Protein AF-A0A8C7X8W6-F1 (afdb_monomer)

Solvent-accessible surface area (backbone atoms only — not comparable to full-atom values): 9697 Å² total; per-residue (Å²): 135,86,81,80,79,80,74,71,78,76,73,66,90,76,74,80,84,61,81,68,71,99,69,91,68,54,72,70,56,40,32,49,49,23,49,73,78,53,80,52,43,54,76,70,91,50,73,68,50,48,51,50,50,53,66,43,39,65,91,88,67,85,82,84,59,54,82,84,86,86,76,58,62,43,97,88,68,50,73,46,87,80,82,55,71,44,89,89,58,71,74,45,73,93,74,58,36,81,33,81,46,77,46,98,85,73,38,33,41,58,34,54,73,85,62,88,73,89,85,85,88,86,87,83,94,88,88,89,89,84,84,84,94,78,89,85,135

Foldseek 3Di:
DDDDPPPPPPPVPPDDAAADDPDDDDQVVQQVVCVVPHPGFADQDDPVSVVNNCVNDDVPDDDDGDDDDDFDADPVGHTDPDFQADPVAPPCVPVAFDDWDADPVGGIHTDHPPDDDDDDDDDDDDDDDDDDDDDDD

Radius of gyration: 26.12 Å; Cα contacts (8 Å, |Δi|>4): 97; chains: 1; bounding box: 54×75×69 Å

Mean predicted aligned error: 16.07 Å

Structure (mmCIF, N/CA/C/O backbone):
data_AF-A0A8C7X8W6-F1
#
_entry.id   AF-A0A8C7X8W6-F1
#
loop_
_atom_site.group_PDB
_atom_site.id
_atom_site.type_symbol
_atom_site.label_atom_id
_atom_site.label_alt_id
_atom_site.label_comp_id
_atom_site.label_asym_id
_atom_site.label_entity_id
_atom_site.label_seq_id
_atom_site.pdbx_PDB_ins_code
_atom_site.Cartn_x
_atom_site.Cartn_y
_atom_site.Cartn_z
_atom_site.occupancy
_atom_site.B_iso_or_equiv
_atom_site.auth_seq_id
_atom_site.auth_comp_id
_atom_site.auth_asym_id
_atom_site.auth_atom_id
_atom_site.pdbx_PDB_model_num
ATOM 1 N N . MET A 1 1 ? -30.507 48.774 9.768 1.00 51.22 1 MET A N 1
ATOM 2 C CA . MET A 1 1 ? -29.923 47.820 8.801 1.00 51.22 1 MET A CA 1
ATOM 3 C C . MET A 1 1 ? -29.669 46.514 9.535 1.00 51.22 1 MET A C 1
ATOM 5 O O . MET A 1 1 ? -28.721 46.434 10.303 1.00 51.22 1 MET A O 1
ATOM 9 N N . LEU A 1 2 ? -30.587 45.553 9.396 1.00 39.19 2 LEU A N 1
ATOM 10 C CA . LEU A 1 2 ? -30.434 44.196 9.924 1.00 39.19 2 LEU A CA 1
ATOM 11 C C . LEU A 1 2 ? -29.328 43.483 9.132 1.00 39.19 2 LEU A C 1
ATOM 13 O O . LEU A 1 2 ? -29.472 43.317 7.923 1.00 39.19 2 LEU A O 1
ATOM 17 N N . TYR A 1 3 ? -28.267 43.032 9.799 1.00 50.34 3 TYR A N 1
ATOM 18 C CA . TYR A 1 3 ? -27.374 42.015 9.246 1.00 50.34 3 TYR A CA 1
ATOM 19 C C . TYR A 1 3 ? -27.933 40.645 9.635 1.00 50.34 3 TYR A C 1
ATOM 21 O O . TYR A 1 3 ? -27.788 40.198 10.771 1.00 50.34 3 TYR A O 1
ATOM 29 N N . LEU A 1 4 ? -28.631 40.002 8.700 1.00 49.78 4 LEU A N 1
ATOM 30 C CA . LEU A 1 4 ? -29.004 38.596 8.812 1.00 49.78 4 LEU A CA 1
ATOM 31 C C . LEU A 1 4 ? -27.726 37.768 8.640 1.00 49.78 4 LEU A C 1
ATOM 33 O O . LEU A 1 4 ? -27.215 37.628 7.530 1.00 49.78 4 LEU A O 1
ATOM 37 N N . LEU A 1 5 ? -27.192 37.247 9.745 1.00 53.69 5 LEU A N 1
ATOM 38 C CA . LEU A 1 5 ? -26.167 36.211 9.708 1.00 53.69 5 LEU A CA 1
ATOM 39 C C . LEU A 1 5 ? -26.821 34.954 9.132 1.00 53.69 5 LEU A C 1
ATOM 41 O O . LEU A 1 5 ? 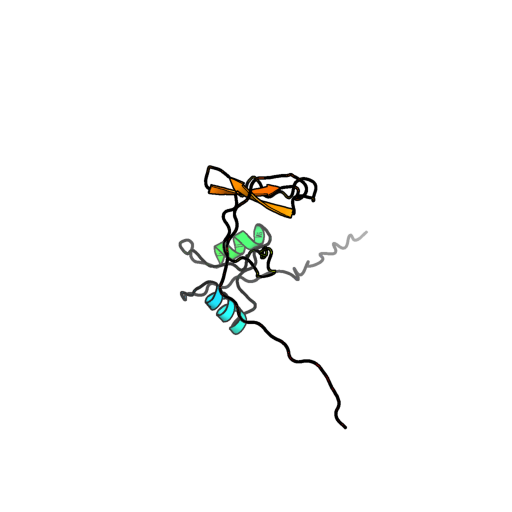-27.525 34.229 9.835 1.00 53.69 5 LEU A O 1
ATOM 45 N N . LEU A 1 6 ? -26.617 34.716 7.837 1.00 52.69 6 LEU A N 1
ATOM 46 C CA . LEU A 1 6 ? -26.863 33.416 7.230 1.00 52.69 6 LEU A CA 1
ATOM 47 C C . LEU A 1 6 ? -25.853 32.442 7.845 1.00 52.69 6 LEU A C 1
ATOM 49 O O . LEU A 1 6 ? -24.772 32.226 7.307 1.00 52.69 6 LEU A O 1
ATOM 53 N N . TYR A 1 7 ? -26.196 31.871 9.000 1.00 55.62 7 TYR A N 1
ATOM 54 C CA . TYR A 1 7 ? -25.628 30.599 9.414 1.00 55.62 7 TYR A CA 1
ATOM 55 C C . TYR A 1 7 ? -26.139 29.581 8.401 1.00 55.62 7 TYR A C 1
ATOM 57 O O . TYR A 1 7 ? -27.214 29.002 8.556 1.00 55.62 7 TYR A O 1
ATOM 65 N N . SER A 1 8 ? -25.385 29.379 7.322 1.00 53.50 8 SER A N 1
ATOM 66 C CA . SER A 1 8 ? -25.427 28.088 6.666 1.00 53.50 8 SER A CA 1
ATOM 67 C C . SER A 1 8 ? -25.041 27.087 7.749 1.00 53.50 8 SER A C 1
ATOM 69 O O . SER A 1 8 ? -23.892 27.017 8.184 1.00 53.50 8 SER A O 1
ATOM 71 N N . ALA A 1 9 ? -26.022 26.334 8.244 1.00 60.28 9 ALA A N 1
ATOM 72 C CA . ALA A 1 9 ? -25.721 25.043 8.820 1.00 60.28 9 ALA A CA 1
ATOM 73 C C . ALA A 1 9 ? -25.056 24.271 7.680 1.00 60.28 9 ALA A C 1
ATOM 75 O O . ALA A 1 9 ? -25.736 23.761 6.787 1.00 60.28 9 ALA A O 1
ATOM 76 N N . VAL A 1 10 ? -23.722 24.298 7.645 1.00 56.16 10 VAL A N 1
ATOM 77 C CA . VAL A 1 10 ? -22.933 23.407 6.808 1.00 56.16 10 VAL A CA 1
ATOM 78 C C . VAL A 1 10 ? -23.270 22.024 7.337 1.00 56.16 10 VAL A C 1
ATOM 80 O O . VAL A 1 10 ? -22.715 21.552 8.324 1.00 56.16 10 VAL A O 1
ATOM 83 N N . THR A 1 11 ? -24.298 21.423 6.751 1.00 56.62 11 THR A N 1
ATOM 84 C CA . THR A 1 11 ? -24.567 20.010 6.924 1.00 56.62 11 THR A CA 1
ATOM 85 C C . THR A 1 11 ? -23.428 19.335 6.187 1.00 56.62 11 THR A C 1
ATOM 87 O O . THR A 1 11 ? -23.350 19.385 4.963 1.00 56.62 11 THR A O 1
ATOM 90 N N . ASP A 1 12 ? -22.458 18.849 6.957 1.00 59.97 12 ASP A N 1
ATOM 91 C CA . ASP A 1 12 ? -21.257 18.204 6.446 1.00 59.97 12 ASP A CA 1
ATOM 92 C C . ASP A 1 12 ? -21.669 16.914 5.727 1.00 59.97 12 ASP A C 1
ATOM 94 O O . ASP A 1 12 ? -21.797 15.847 6.329 1.00 59.97 12 ASP A O 1
ATOM 98 N N . GLN A 1 13 ? -21.981 17.032 4.434 1.00 57.06 13 GLN A N 1
ATOM 99 C CA . GLN A 1 13 ? -22.524 15.939 3.627 1.00 57.06 13 GLN A CA 1
ATOM 100 C C . GLN A 1 13 ? -21.531 14.781 3.432 1.00 57.06 13 GLN A C 1
ATOM 102 O O . GLN A 1 13 ? -21.898 13.769 2.843 1.00 57.06 13 GLN A O 1
ATOM 107 N N . ASN A 1 14 ? -20.309 14.886 3.967 1.00 67.56 14 ASN A N 1
ATOM 108 C CA . ASN A 1 14 ? -19.271 13.862 3.882 1.00 67.56 14 ASN A CA 1
ATOM 109 C C . ASN A 1 14 ? -18.772 13.359 5.241 1.00 67.56 14 ASN A C 1
ATOM 111 O O . ASN A 1 14 ? -17.759 12.657 5.288 1.00 67.56 14 ASN A O 1
ATOM 11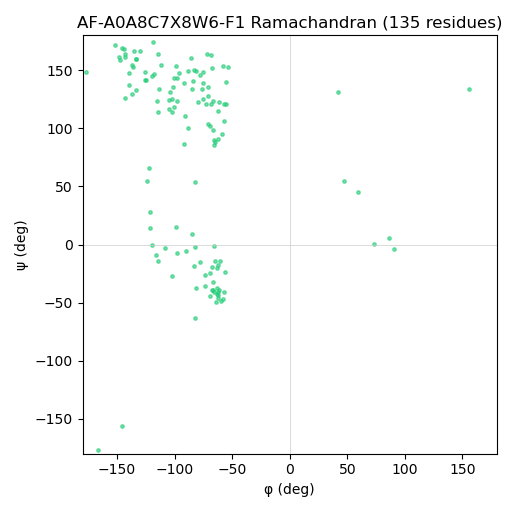5 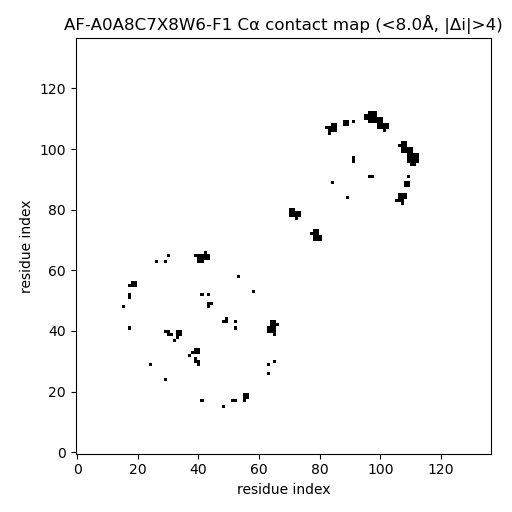N N . LYS A 1 15 ? -19.474 13.649 6.343 1.00 79.38 15 LYS A N 1
ATOM 116 C CA . LYS A 1 15 ? -19.060 13.142 7.653 1.00 79.38 15 LYS A CA 1
ATOM 117 C C . LYS A 1 15 ? -19.091 11.605 7.692 1.00 79.38 15 LYS A C 1
ATOM 119 O O . LYS A 1 15 ? -20.151 10.984 7.587 1.00 79.38 15 LYS A O 1
ATOM 124 N N . LYS A 1 16 ? -17.919 10.983 7.854 1.00 87.69 16 LYS A N 1
ATOM 125 C CA . LYS A 1 16 ? -17.754 9.526 7.987 1.00 87.69 16 LYS A CA 1
ATOM 126 C C . LYS A 1 16 ? -17.976 9.103 9.438 1.00 87.69 16 LYS A C 1
ATOM 128 O O . LYS A 1 16 ? -17.526 9.766 10.361 1.00 87.69 16 LYS A O 1
ATOM 133 N N . ASN A 1 17 ? -18.632 7.961 9.636 1.00 90.25 17 ASN A N 1
ATOM 134 C CA . ASN A 1 17 ? -18.769 7.341 10.954 1.00 90.25 17 ASN A CA 1
ATOM 135 C C . ASN A 1 17 ? -17.840 6.128 11.054 1.00 90.25 17 ASN A C 1
ATOM 137 O O . ASN A 1 17 ? -17.927 5.207 10.240 1.00 90.25 17 ASN A O 1
ATOM 141 N N . TYR A 1 18 ? -16.978 6.115 12.070 1.00 93.75 18 TYR A N 1
ATOM 142 C CA . TYR A 1 18 ? -16.047 5.020 12.340 1.00 93.75 18 TYR A CA 1
ATOM 143 C C . TYR A 1 18 ? -16.618 4.099 13.421 1.00 93.75 18 TYR A C 1
ATOM 145 O O . TYR A 1 18 ? -16.943 4.546 14.519 1.00 93.75 18 TYR A O 1
ATOM 153 N N . VAL A 1 19 ? -16.749 2.806 13.110 1.00 94.31 19 VAL A N 1
ATOM 154 C CA . VAL A 1 19 ? -17.319 1.797 14.016 1.00 94.31 19 VAL A CA 1
ATOM 155 C C . VAL A 1 19 ? -16.245 0.783 14.386 1.00 94.31 19 VAL A C 1
ATOM 157 O O . VAL A 1 19 ? -15.658 0.144 13.514 1.00 94.31 19 VAL A O 1
ATOM 160 N N . PHE A 1 20 ? -16.000 0.614 15.686 1.00 95.12 20 PHE A N 1
ATOM 161 C CA . PHE A 1 20 ? -15.097 -0.418 16.181 1.00 95.12 20 PHE A CA 1
ATOM 162 C C . PHE A 1 20 ? -15.796 -1.780 16.218 1.00 95.12 20 PHE A C 1
ATOM 164 O O . PHE A 1 20 ? -16.817 -1.957 16.882 1.00 95.12 20 PHE A O 1
ATOM 171 N N . ILE A 1 21 ? -15.218 -2.756 15.520 1.00 94.94 21 ILE A N 1
ATOM 172 C CA . ILE A 1 21 ? -15.678 -4.143 15.522 1.00 94.94 21 ILE A CA 1
ATOM 173 C C . ILE A 1 21 ? -14.746 -4.949 16.424 1.00 94.94 21 ILE A C 1
ATOM 175 O O . ILE A 1 21 ? -13.572 -5.127 16.108 1.00 94.94 21 ILE A O 1
ATOM 179 N N . ASN A 1 22 ? -15.274 -5.458 17.541 1.00 93.56 22 ASN A N 1
ATOM 180 C CA . ASN A 1 22 ? -14.522 -6.294 18.481 1.00 93.56 22 ASN A CA 1
ATOM 181 C C . ASN A 1 22 ? -14.470 -7.762 18.015 1.00 93.56 22 ASN A C 1
ATOM 183 O O . ASN A 1 22 ? -14.905 -8.673 18.717 1.00 93.56 22 ASN A O 1
ATOM 187 N N . GLN A 1 23 ? -14.013 -7.968 16.779 1.00 91.25 23 GLN A N 1
ATOM 188 C CA . GLN A 1 23 ? -13.778 -9.274 16.166 1.00 91.25 23 GLN A CA 1
ATOM 189 C C . GLN A 1 23 ? -12.480 -9.217 15.359 1.00 91.25 23 GLN A C 1
ATOM 191 O O . GLN A 1 23 ? -12.143 -8.188 14.775 1.00 91.25 23 GLN A O 1
ATOM 196 N N . THR A 1 24 ? -11.766 -10.334 15.290 1.00 91.00 24 THR A N 1
ATOM 197 C CA . THR A 1 24 ? -10.450 -10.413 14.643 1.00 91.00 24 THR A CA 1
ATOM 198 C C . THR A 1 24 ? -10.575 -11.054 13.252 1.00 91.00 24 THR A C 1
ATOM 200 O O . THR A 1 24 ? -11.114 -12.152 13.144 1.00 91.00 24 THR A O 1
ATOM 203 N N . MET A 1 25 ? -10.095 -10.392 12.182 1.00 91.44 25 MET A N 1
ATOM 204 C CA . MET A 1 25 ? -10.207 -10.839 10.771 1.00 91.44 25 MET A CA 1
ATOM 205 C C . MET A 1 25 ? -8.989 -10.405 9.914 1.00 91.44 25 MET A C 1
ATOM 207 O O . MET A 1 25 ? -8.293 -9.448 10.262 1.00 91.44 25 MET A O 1
ATOM 211 N N . SER A 1 26 ? -8.730 -11.080 8.780 1.00 89.69 26 SER A N 1
ATOM 212 C CA . SER A 1 26 ? -7.732 -10.647 7.769 1.00 89.69 26 SER A CA 1
ATOM 213 C C . SER A 1 26 ? -8.179 -9.364 7.051 1.00 89.69 26 SER A C 1
ATOM 215 O O . SER A 1 26 ? -9.364 -9.056 7.087 1.00 89.69 26 SER A O 1
ATOM 217 N N . TRP A 1 27 ? -7.291 -8.628 6.360 1.00 89.00 27 TRP A N 1
ATOM 218 C CA . TRP A 1 27 ? -7.702 -7.404 5.641 1.00 89.00 27 TRP A CA 1
ATOM 219 C C . TRP A 1 27 ? -8.800 -7.686 4.609 1.00 89.00 27 TRP A C 1
ATOM 221 O O . TRP A 1 27 ? -9.818 -7.008 4.612 1.00 89.00 27 TRP A O 1
ATOM 231 N N . SER A 1 28 ? -8.652 -8.731 3.788 1.00 86.94 28 SER A N 1
ATOM 232 C CA . SER A 1 28 ? -9.659 -9.097 2.784 1.00 86.94 28 SER A CA 1
ATOM 233 C C . SER A 1 28 ? -10.968 -9.592 3.407 1.00 86.94 28 SER A C 1
ATOM 235 O O . SER A 1 28 ? -12.036 -9.219 2.930 1.00 86.94 28 SER A O 1
ATOM 237 N N . SER A 1 29 ? -10.928 -10.374 4.491 1.00 93.25 29 SER A N 1
ATOM 238 C CA . SER A 1 29 ? -12.145 -10.828 5.181 1.00 93.25 29 SER A CA 1
ATOM 239 C C . SER A 1 29 ? -12.810 -9.711 5.981 1.00 93.25 29 SER A C 1
ATOM 241 O O . SER A 1 29 ? -14.032 -9.651 6.021 1.00 93.25 29 SER A O 1
ATOM 243 N N . ALA A 1 30 ? -12.035 -8.806 6.580 1.00 94.44 30 ALA A N 1
ATOM 244 C CA . ALA A 1 30 ? -12.535 -7.602 7.235 1.00 94.44 30 ALA A CA 1
ATOM 245 C C . ALA A 1 30 ? -13.164 -6.665 6.201 1.00 94.44 30 ALA A C 1
ATOM 247 O O . ALA A 1 30 ? -14.251 -6.157 6.432 1.00 94.44 30 ALA A O 1
ATOM 248 N N . GLN A 1 31 ? -12.544 -6.517 5.029 1.00 94.81 31 GLN A N 1
ATOM 249 C CA . GLN A 1 31 ? -13.111 -5.800 3.891 1.00 94.81 31 GLN A CA 1
ATOM 250 C C . GLN A 1 31 ? -14.431 -6.430 3.444 1.00 94.81 31 GLN A C 1
ATOM 252 O O . GLN A 1 31 ? -15.433 -5.735 3.313 1.00 94.81 31 GLN A O 1
ATOM 257 N N . GLN A 1 32 ? -14.476 -7.751 3.268 1.00 95.75 32 GLN A N 1
ATOM 258 C CA . GLN A 1 32 ? -15.706 -8.463 2.915 1.00 95.75 32 GLN A CA 1
ATOM 259 C C . GLN A 1 32 ? -16.778 -8.345 4.006 1.00 95.75 32 GLN A C 1
ATOM 261 O O . GLN A 1 32 ? -17.939 -8.097 3.694 1.00 95.75 32 GLN A O 1
ATOM 266 N N . TYR A 1 33 ? -16.411 -8.472 5.283 1.00 97.12 33 TYR A N 1
ATOM 267 C CA . TYR A 1 33 ? -17.314 -8.290 6.418 1.00 97.12 33 TYR A CA 1
ATOM 268 C C . TYR A 1 33 ? -17.860 -6.863 6.465 1.00 97.12 33 TYR A C 1
ATOM 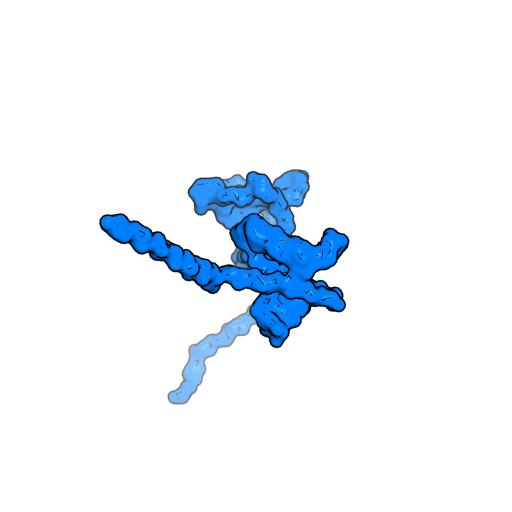270 O O . TYR A 1 33 ? -19.066 -6.674 6.619 1.00 97.12 33 TYR A O 1
ATOM 278 N N . CYS A 1 34 ? -16.998 -5.862 6.292 1.00 95.81 34 CYS A N 1
ATOM 279 C CA . CYS A 1 34 ? -17.392 -4.466 6.218 1.00 95.81 34 CYS A CA 1
ATOM 280 C C . CYS A 1 34 ? -18.302 -4.221 5.021 1.00 95.81 34 CYS A C 1
ATOM 282 O O . CYS A 1 34 ? -19.303 -3.557 5.195 1.00 95.81 34 CYS A O 1
ATOM 284 N N . ARG A 1 35 ? -18.048 -4.809 3.851 1.00 95.69 35 ARG A N 1
ATOM 285 C CA . ARG A 1 35 ? -18.944 -4.703 2.684 1.00 95.69 35 ARG A CA 1
ATOM 286 C C . ARG A 1 35 ? -20.267 -5.448 2.857 1.00 95.69 35 ARG A C 1
ATOM 288 O O . ARG A 1 35 ? -21.249 -5.109 2.209 1.00 95.69 35 ARG A O 1
ATOM 295 N N . LYS A 1 36 ? -20.300 -6.469 3.717 1.00 96.62 36 LYS A N 1
ATOM 296 C CA . LYS A 1 36 ? -21.511 -7.235 4.031 1.00 96.62 36 LYS A CA 1
ATOM 297 C C . LYS A 1 36 ? -22.399 -6.539 5.066 1.00 96.62 36 LYS A C 1
ATOM 299 O O . LYS A 1 36 ? -23.615 -6.649 4.976 1.00 96.62 36 LYS A O 1
ATOM 304 N N . ASN A 1 37 ? -21.804 -5.877 6.061 1.00 95.69 37 ASN A N 1
ATOM 305 C CA . ASN A 1 37 ? -22.523 -5.339 7.226 1.00 95.69 37 ASN A CA 1
ATOM 306 C C . ASN A 1 37 ? -22.504 -3.797 7.310 1.00 95.69 37 ASN A C 1
ATOM 308 O O . ASN A 1 37 ? -23.264 -3.218 8.079 1.00 95.69 37 ASN A O 1
ATOM 312 N N . TYR A 1 38 ? -21.636 -3.140 6.539 1.00 94.12 38 TYR A N 1
ATOM 313 C CA . TYR A 1 38 ? -21.378 -1.695 6.492 1.00 94.12 38 TYR A CA 1
ATOM 314 C C . TYR A 1 38 ? -21.040 -1.280 5.036 1.00 94.12 38 TYR A C 1
ATOM 316 O O . TYR A 1 38 ? -21.431 -1.963 4.092 1.00 94.12 38 TYR A O 1
ATOM 324 N N . LYS A 1 39 ? -20.323 -0.161 4.824 1.00 91.00 39 LYS A N 1
ATOM 325 C CA . LYS A 1 39 ? -19.888 0.284 3.482 1.00 91.00 39 LYS A CA 1
ATOM 326 C C . LYS A 1 39 ? -18.605 -0.416 3.009 1.00 91.00 39 LYS A C 1
ATOM 328 O O . LYS A 1 39 ? -18.616 -1.097 1.992 1.00 91.00 39 LYS A O 1
ATOM 333 N N . ASP A 1 40 ? -17.496 -0.213 3.717 1.00 94.69 40 ASP A N 1
ATOM 334 C CA . ASP A 1 40 ? -16.186 -0.835 3.473 1.00 94.69 40 ASP A CA 1
ATOM 335 C C . ASP A 1 40 ? -15.290 -0.599 4.711 1.00 94.69 40 ASP A C 1
ATOM 337 O O . ASP A 1 40 ? -15.748 -0.027 5.706 1.00 94.69 40 ASP A O 1
ATOM 341 N N . LEU A 1 41 ? -14.029 -1.030 4.675 1.00 95.00 41 LEU A N 1
ATOM 342 C CA . LEU A 1 41 ? -13.019 -0.627 5.655 1.00 95.00 41 LEU A CA 1
ATOM 343 C C . LEU A 1 41 ? -12.839 0.901 5.688 1.00 95.00 41 LEU A C 1
ATOM 345 O O . LEU A 1 41 ? -13.059 1.601 4.700 1.00 95.00 41 LEU A O 1
ATOM 349 N N . ALA A 1 42 ? -12.406 1.415 6.841 1.00 93.50 42 ALA A N 1
ATOM 350 C CA . ALA A 1 42 ? -12.288 2.846 7.109 1.00 93.50 42 ALA A CA 1
ATOM 351 C C . ALA A 1 42 ? -11.388 3.567 6.092 1.00 93.50 42 ALA A C 1
ATOM 353 O O . ALA A 1 42 ? -10.203 3.265 5.988 1.00 93.50 42 ALA A O 1
ATOM 354 N N . MET A 1 43 ? -11.926 4.557 5.383 1.00 90.50 43 MET A N 1
ATOM 355 C CA . MET A 1 43 ? -11.150 5.446 4.519 1.00 90.50 43 MET A CA 1
ATOM 356 C C . MET A 1 43 ? -10.905 6.762 5.260 1.00 90.50 43 MET A C 1
ATOM 358 O O . MET A 1 43 ? -11.861 7.439 5.641 1.00 90.50 43 MET A O 1
ATOM 362 N N . ILE A 1 44 ? -9.635 7.087 5.502 1.00 85.81 44 ILE A N 1
ATOM 363 C CA . ILE A 1 44 ? -9.198 8.267 6.257 1.00 85.81 44 ILE A CA 1
ATOM 364 C C . ILE A 1 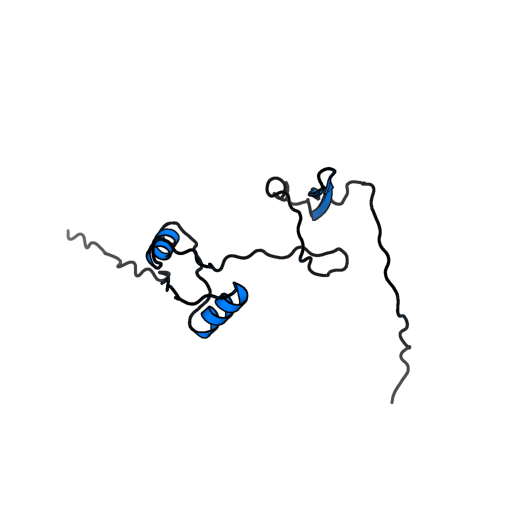44 ? -8.454 9.182 5.285 1.00 85.81 44 ILE A C 1
ATOM 366 O O . ILE A 1 44 ? -7.399 8.809 4.779 1.00 85.81 44 ILE A O 1
ATOM 370 N N . GLU A 1 45 ? -9.014 10.353 5.010 1.00 84.12 45 GLU A N 1
ATOM 371 C CA . GLU A 1 45 ? -8.546 11.278 3.966 1.00 84.12 45 GLU A CA 1
ATOM 372 C C . GLU A 1 45 ? -8.056 12.616 4.534 1.00 84.12 45 GLU A C 1
ATOM 374 O O . GLU A 1 45 ? -7.482 13.424 3.809 1.00 84.12 45 GLU A O 1
ATOM 379 N N . ASN A 1 46 ? -8.260 12.871 5.831 1.00 83.50 46 ASN A N 1
ATOM 380 C CA . ASN A 1 46 ? -7.801 14.090 6.497 1.00 83.50 46 ASN A CA 1
ATOM 381 C C . ASN A 1 46 ? -7.521 13.878 8.002 1.00 83.50 46 ASN A C 1
ATOM 383 O O . ASN A 1 46 ? -7.818 12.832 8.581 1.00 83.50 46 ASN A O 1
ATOM 387 N N . GLN A 1 47 ? -6.931 14.888 8.653 1.00 84.50 47 GLN A N 1
ATOM 388 C CA . GLN A 1 47 ? -6.528 14.824 10.067 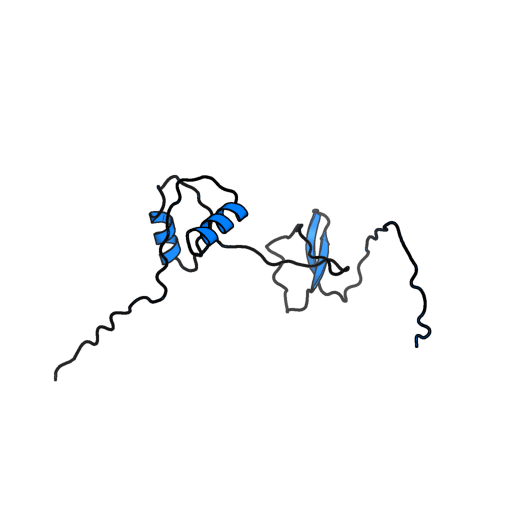1.00 84.50 47 GLN A CA 1
ATOM 389 C C . GLN A 1 47 ? -7.718 14.736 11.043 1.00 84.50 47 GLN A C 1
ATOM 391 O O . GLN A 1 47 ? -7.603 14.109 12.102 1.00 84.50 47 GLN A O 1
ATOM 396 N N . GLY A 1 48 ? -8.851 15.359 10.703 1.00 87.25 48 GLY A N 1
ATOM 397 C CA . GLY A 1 48 ? -10.074 15.289 11.506 1.00 87.25 48 GLY A CA 1
ATOM 398 C C . GLY A 1 48 ? -10.607 13.861 11.551 1.00 87.25 48 GLY A C 1
ATOM 399 O O . GLY A 1 48 ? -10.777 13.292 12.626 1.00 87.25 48 GLY A O 1
ATOM 400 N N . GLU A 1 49 ? -10.726 13.240 10.381 1.00 89.56 49 GLU A N 1
ATOM 401 C CA . GLU A 1 49 ? -11.074 11.829 10.215 1.00 89.56 49 GLU A CA 1
ATOM 402 C C . GLU A 1 49 ? -10.106 10.885 10.938 1.00 89.56 49 GLU A C 1
ATOM 404 O O . GLU A 1 49 ? -10.537 9.931 11.581 1.00 89.56 49 GLU A O 1
ATOM 409 N N . ASN A 1 50 ? -8.799 11.164 10.895 1.00 88.69 50 ASN A N 1
ATOM 410 C CA . ASN A 1 50 ? -7.803 10.375 11.625 1.00 88.69 50 ASN A CA 1
ATOM 411 C C . ASN A 1 50 ? -8.042 10.424 13.146 1.00 88.69 50 ASN A C 1
ATOM 413 O O . ASN A 1 50 ? -7.922 9.415 13.843 1.00 88.69 50 ASN A O 1
ATOM 417 N N . THR A 1 51 ? -8.431 11.594 13.658 1.00 91.88 51 THR A N 1
ATOM 418 C CA . THR A 1 51 ? -8.765 11.789 15.076 1.00 91.88 51 THR A CA 1
ATOM 419 C C . THR A 1 51 ? -10.067 11.069 15.442 1.00 91.88 51 THR A C 1
ATOM 421 O O . THR A 1 51 ? -10.118 10.371 16.455 1.00 91.88 51 THR A O 1
ATOM 424 N N . GLU A 1 52 ? -11.110 11.173 14.611 1.00 92.25 52 GLU A N 1
ATOM 425 C CA . GLU A 1 52 ? -12.381 10.464 14.820 1.00 92.25 52 GLU A CA 1
ATOM 426 C C . GLU A 1 52 ? -12.198 8.935 14.783 1.00 92.25 52 GLU A C 1
ATOM 428 O O . GLU A 1 52 ? -12.691 8.233 15.669 1.00 92.25 52 GLU A O 1
ATOM 433 N N . ALA A 1 53 ? -11.419 8.412 13.831 1.00 89.69 53 ALA A N 1
ATOM 434 C CA . ALA A 1 53 ? -11.090 6.990 13.741 1.00 89.69 53 ALA A CA 1
ATOM 435 C C . ALA A 1 53 ? -10.290 6.489 14.958 1.00 89.69 53 ALA A C 1
ATOM 437 O O . ALA A 1 53 ? -10.517 5.375 15.437 1.00 89.69 53 ALA A O 1
ATOM 438 N N . GLN A 1 54 ? -9.375 7.309 15.491 1.00 90.25 54 GLN A N 1
ATOM 439 C CA . GLN A 1 54 ? -8.623 6.993 16.707 1.00 90.25 54 GLN A CA 1
ATOM 440 C C . GLN A 1 54 ? -9.529 6.944 17.947 1.00 90.25 54 GLN A C 1
ATOM 442 O O . GLN A 1 54 ? -9.345 6.067 18.789 1.00 90.25 54 GLN A O 1
ATOM 447 N N . ASN A 1 55 ? -10.509 7.845 18.048 1.00 92.56 55 ASN A N 1
ATOM 448 C CA . ASN A 1 55 ? -11.451 7.902 19.170 1.00 92.56 55 ASN A CA 1
ATOM 449 C C . ASN A 1 55 ? -12.493 6.774 19.145 1.00 92.56 55 ASN A C 1
ATOM 451 O O . ASN A 1 55 ? -13.005 6.390 20.195 1.00 92.56 55 ASN A O 1
ATOM 455 N N . ALA A 1 56 ? -12.809 6.230 17.966 1.00 92.00 56 ALA A N 1
ATOM 456 C CA . ALA A 1 56 ? -13.789 5.155 17.814 1.00 92.00 56 ALA A CA 1
ATOM 457 C C . ALA A 1 56 ? -13.347 3.819 18.436 1.00 92.00 56 ALA A C 1
ATOM 459 O O . ALA A 1 56 ? -14.184 2.953 18.692 1.00 92.00 56 ALA A O 1
ATOM 460 N N . LYS A 1 57 ? -12.044 3.631 18.673 1.00 88.12 57 LYS A N 1
ATOM 461 C CA . LYS A 1 57 ? -11.472 2.400 19.230 1.00 88.12 57 LYS A CA 1
ATOM 462 C C . LYS A 1 57 ? -10.926 2.622 20.648 1.00 88.12 57 LYS A C 1
ATOM 464 O O . LYS A 1 57 ? -10.483 3.723 20.973 1.00 88.12 57 LYS A O 1
ATOM 469 N N . PRO A 1 58 ? -10.858 1.572 21.487 1.00 85.50 58 PRO A N 1
ATOM 470 C CA . PRO A 1 58 ? -10.098 1.633 22.733 1.00 85.50 58 PRO A CA 1
ATOM 471 C C . PRO A 1 58 ? -8.643 2.043 22.459 1.00 85.50 58 PRO A C 1
ATOM 473 O O . PRO A 1 58 ? -8.041 1.567 21.495 1.00 85.50 58 PRO A O 1
ATOM 476 N N . SER A 1 59 ? -8.061 2.895 23.315 1.00 75.12 59 SER A N 1
ATOM 477 C CA . SER A 1 59 ? -6.765 3.556 23.052 1.00 75.12 59 SER A CA 1
ATOM 478 C C . SER A 1 59 ? -5.608 2.598 22.752 1.00 75.12 59 SER A C 1
ATOM 480 O O . SER A 1 59 ? -4.649 2.980 22.086 1.00 75.12 59 SER A O 1
ATOM 482 N N . LYS A 1 60 ? -5.707 1.349 23.216 1.00 78.38 60 LYS A N 1
ATOM 483 C CA . LYS A 1 60 ? -4.681 0.314 23.062 1.00 78.38 60 LYS A CA 1
ATOM 484 C C . LYS A 1 60 ? -4.823 -0.528 21.787 1.00 78.38 60 LYS A C 1
ATOM 486 O O . LYS A 1 60 ? -3.952 -1.351 21.525 1.00 78.38 60 LYS A O 1
ATOM 491 N N . ASN A 1 61 ? -5.882 -0.357 20.994 1.00 80.81 61 ASN A N 1
ATOM 492 C CA . ASN A 1 61 ? -6.173 -1.258 19.878 1.00 80.81 61 ASN A CA 1
ATOM 493 C C . ASN A 1 61 ? -5.549 -0.776 18.553 1.00 80.81 61 ASN A C 1
ATOM 495 O O . ASN A 1 61 ? -5.600 0.403 18.192 1.00 80.81 61 ASN A O 1
ATOM 499 N N . VAL A 1 62 ? -5.007 -1.719 17.779 1.00 85.19 62 VAL A N 1
ATOM 500 C CA . VAL A 1 62 ? -4.571 -1.531 16.383 1.00 85.19 62 VAL A CA 1
ATOM 501 C C . VAL A 1 62 ? -5.649 -2.120 15.466 1.00 85.19 62 VAL A C 1
ATOM 503 O O . VAL A 1 62 ? -6.175 -3.189 15.765 1.00 85.19 62 VAL A O 1
ATOM 506 N N . VAL A 1 63 ? -6.027 -1.415 14.393 1.00 90.31 63 VAL A N 1
ATOM 507 C CA . VAL A 1 63 ? -7.188 -1.754 13.540 1.00 90.31 63 VAL A CA 1
ATOM 508 C C . VAL A 1 63 ? -6.856 -1.607 12.049 1.00 90.31 63 VAL A C 1
ATOM 510 O O . VAL A 1 63 ? -5.977 -0.825 11.693 1.00 90.31 63 VAL A O 1
ATOM 513 N N . TRP A 1 64 ? -7.566 -2.332 11.179 1.00 92.38 64 TRP A N 1
ATOM 514 C CA . TRP A 1 64 ? -7.449 -2.209 9.718 1.00 92.38 64 TRP A CA 1
ATOM 515 C C . TRP A 1 64 ? -8.137 -0.944 9.166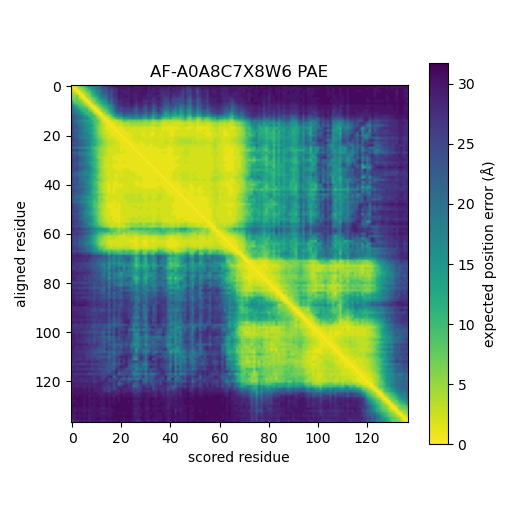 1.00 92.38 64 TRP A C 1
ATOM 517 O O . TRP A 1 64 ? -9.174 -0.530 9.681 1.00 92.38 64 TRP A O 1
ATOM 527 N N . ILE A 1 65 ? -7.595 -0.387 8.072 1.00 89.81 65 ILE A N 1
ATOM 528 C CA . ILE A 1 65 ? -8.185 0.702 7.263 1.00 89.81 65 ILE A CA 1
ATOM 529 C C . ILE A 1 65 ? -8.183 0.329 5.766 1.00 89.81 65 ILE A C 1
ATOM 531 O O . ILE A 1 65 ? -7.528 -0.632 5.367 1.00 89.81 65 ILE A O 1
ATOM 535 N N . GLY A 1 66 ? -8.913 1.071 4.932 1.00 84.75 66 GLY A N 1
ATOM 536 C CA . GLY A 1 66 ? -9.218 0.750 3.530 1.00 84.75 66 GLY A CA 1
ATOM 537 C C . GLY A 1 66 ? -8.174 1.148 2.475 1.00 84.75 66 GLY A C 1
ATOM 538 O O . GLY A 1 66 ? -8.470 1.056 1.287 1.00 84.75 66 GLY A O 1
ATOM 539 N N . LEU A 1 67 ? -6.975 1.593 2.861 1.00 78.19 67 LEU A N 1
ATOM 540 C CA . LEU A 1 67 ? -5.924 2.000 1.915 1.00 78.19 67 LEU A CA 1
ATOM 541 C C . LEU A 1 67 ? -5.221 0.780 1.270 1.00 78.19 67 LEU A C 1
ATOM 543 O O . LEU A 1 67 ? -4.831 -0.140 1.987 1.00 78.19 67 LEU A O 1
ATOM 547 N N . TYR A 1 68 ? -5.022 0.787 -0.062 1.00 65.81 68 TYR A N 1
ATOM 548 C CA . TYR A 1 68 ? -4.313 -0.263 -0.833 1.00 65.81 68 TYR A CA 1
ATOM 549 C C . TYR A 1 68 ? -3.521 0.318 -2.044 1.00 65.81 68 TYR A C 1
ATOM 551 O O . TYR A 1 68 ? -3.690 1.492 -2.361 1.00 65.81 68 TYR A O 1
ATOM 559 N N . ARG A 1 69 ? -2.646 -0.460 -2.721 1.00 64.06 69 ARG A N 1
ATOM 560 C CA . ARG A 1 69 ? -1.767 -0.017 -3.849 1.00 64.06 69 ARG A CA 1
ATOM 561 C C . ARG A 1 69 ? -2.058 -0.763 -5.180 1.00 64.06 69 ARG A C 1
ATOM 563 O O . ARG A 1 69 ? -2.386 -1.946 -5.131 1.00 64.06 69 ARG A O 1
ATOM 570 N N . GLU A 1 70 ? -1.901 -0.099 -6.343 1.00 66.75 70 GLU A N 1
ATOM 571 C CA . GLU A 1 70 ? -2.168 -0.602 -7.725 1.00 66.75 70 GLU A CA 1
ATOM 572 C C . GLU A 1 70 ? -1.008 -1.396 -8.409 1.00 66.75 70 GLU A C 1
ATOM 574 O O . GLU A 1 70 ? 0.149 -1.256 -7.990 1.00 66.75 70 GLU A O 1
ATOM 579 N N . PRO A 1 71 ? -1.265 -2.221 -9.467 1.00 67.00 71 PRO A N 1
ATOM 580 C CA . PRO A 1 71 ? -0.318 -3.251 -9.913 1.00 67.00 71 PRO A CA 1
ATOM 581 C C . PRO A 1 71 ? 0.464 -2.952 -11.212 1.00 67.00 71 PRO A C 1
ATOM 583 O O . PRO A 1 71 ? -0.080 -2.972 -12.311 1.00 67.00 71 PRO A O 1
ATOM 586 N N . TRP A 1 72 ? 1.790 -2.842 -11.084 1.00 69.44 72 TRP A N 1
ATOM 587 C CA . TRP A 1 72 ? 2.767 -3.120 -12.154 1.00 69.44 72 TRP A CA 1
ATOM 588 C C . TRP A 1 72 ? 2.612 -4.506 -12.802 1.00 69.44 72 TRP A C 1
ATOM 590 O O . TRP A 1 72 ? 2.213 -5.461 -12.131 1.00 69.44 72 TRP A O 1
ATOM 600 N N . THR A 1 73 ? 3.032 -4.621 -14.061 1.00 82.06 73 THR A N 1
ATOM 601 C CA . THR A 1 73 ? 2.809 -5.777 -14.943 1.00 82.06 73 THR A CA 1
ATOM 602 C C . THR A 1 73 ? 4.138 -6.287 -15.501 1.00 82.06 73 THR A C 1
ATOM 604 O O . THR A 1 73 ? 5.029 -5.490 -15.793 1.00 82.06 73 THR A O 1
ATOM 607 N N . TRP A 1 74 ? 4.286 -7.604 -15.624 1.00 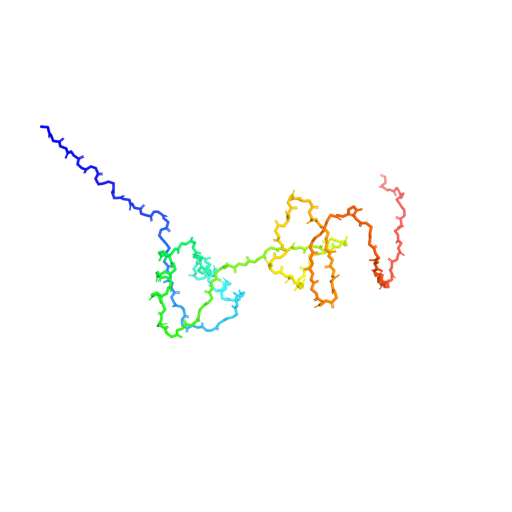82.50 74 TRP A N 1
ATOM 608 C CA . TRP A 1 74 ? 5.419 -8.233 -16.299 1.00 82.50 74 TRP A CA 1
ATOM 609 C C . TRP A 1 74 ? 5.341 -8.038 -17.817 1.00 82.50 74 TRP A C 1
ATOM 611 O O . TRP A 1 74 ? 4.293 -7.695 -18.364 1.00 82.50 74 TRP A O 1
ATOM 621 N N . SER A 1 75 ? 6.457 -8.273 -18.511 1.00 78.75 75 SER A N 1
ATOM 622 C CA . SER A 1 75 ? 6.559 -8.094 -19.966 1.00 78.75 75 SER A CA 1
ATOM 623 C C . SER A 1 75 ? 5.640 -9.012 -20.777 1.00 78.75 75 SER A C 1
ATOM 625 O O . SER A 1 75 ? 5.352 -8.712 -21.929 1.00 78.75 75 SER A O 1
ATOM 627 N N . ASP A 1 76 ? 5.171 -10.113 -20.192 1.00 81.44 76 ASP A N 1
ATOM 628 C CA . ASP A 1 76 ? 4.194 -11.023 -20.802 1.00 81.44 76 ASP A CA 1
ATOM 629 C C . ASP A 1 76 ? 2.732 -10.550 -20.645 1.00 81.44 76 ASP A C 1
ATOM 631 O O . ASP A 1 76 ? 1.812 -11.196 -21.142 1.00 81.44 76 ASP A O 1
ATOM 635 N N . GLY A 1 77 ? 2.502 -9.425 -19.956 1.00 76.44 77 GLY A N 1
ATOM 636 C CA . GLY A 1 77 ? 1.176 -8.869 -19.687 1.00 76.44 77 GLY A CA 1
ATOM 637 C C . GLY A 1 77 ? 0.520 -9.354 -18.387 1.00 76.44 77 GLY A C 1
ATOM 638 O O . GLY A 1 77 ? -0.544 -8.846 -18.023 1.00 76.44 77 GLY A O 1
ATOM 639 N N . SER A 1 78 ? 1.132 -10.278 -17.640 1.00 82.50 78 SER A N 1
ATOM 640 C CA . SER A 1 78 ? 0.620 -10.724 -16.338 1.00 82.50 78 SER A CA 1
ATOM 641 C C . SER A 1 78 ? 0.867 -9.679 -15.238 1.00 82.50 78 SER A C 1
ATOM 643 O O . SER A 1 78 ? 1.924 -9.052 -15.157 1.00 82.50 78 SER A O 1
ATOM 645 N N . ARG A 1 79 ? -0.114 -9.451 -14.351 1.00 80.56 79 ARG A N 1
ATOM 646 C CA . ARG A 1 79 ? 0.061 -8.513 -13.227 1.00 80.56 79 ARG A CA 1
ATOM 647 C C . ARG A 1 79 ? 1.104 -9.054 -12.256 1.00 80.56 79 ARG A C 1
ATOM 649 O O . ARG A 1 79 ? 0.940 -10.133 -11.693 1.00 80.56 79 ARG A O 1
ATOM 656 N N . SER A 1 80 ? 2.141 -8.267 -11.999 1.00 73.94 80 SER A N 1
ATOM 657 C CA . SER A 1 80 ? 3.147 -8.615 -11.009 1.00 73.94 80 SER A CA 1
ATOM 658 C C . SER A 1 80 ? 2.547 -8.489 -9.608 1.00 73.94 80 SER A C 1
ATOM 660 O O . SER A 1 80 ? 1.915 -7.482 -9.278 1.00 73.94 80 SER A O 1
ATOM 662 N N . SER A 1 81 ? 2.795 -9.463 -8.737 1.00 73.81 81 SER A N 1
ATOM 663 C CA . SER A 1 81 ? 2.366 -9.463 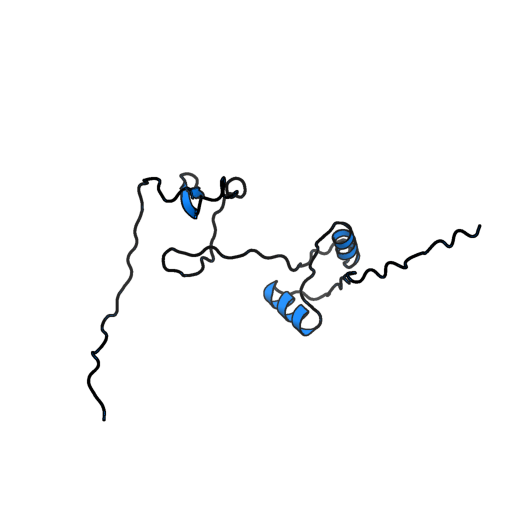-7.328 1.00 73.81 81 SER A CA 1
ATOM 664 C C . SER A 1 81 ? 3.493 -9.106 -6.351 1.00 73.81 81 SER A C 1
ATOM 666 O O . SER A 1 81 ? 3.228 -8.543 -5.293 1.00 73.81 81 SER A O 1
ATOM 668 N N . PHE A 1 82 ? 4.750 -9.377 -6.713 1.00 74.56 82 PHE A N 1
ATOM 669 C CA . PHE A 1 82 ? 5.928 -9.109 -5.888 1.00 74.56 82 PHE A CA 1
ATOM 670 C C . PHE A 1 82 ? 6.603 -7.801 -6.281 1.00 74.56 82 PHE A C 1
ATOM 672 O O . PHE A 1 82 ? 6.666 -7.476 -7.464 1.00 74.56 82 PHE A O 1
ATOM 679 N N . ARG A 1 83 ? 7.130 -7.068 -5.296 1.00 73.25 83 ARG A N 1
ATOM 680 C CA . ARG A 1 83 ? 7.863 -5.819 -5.492 1.00 73.25 83 ARG A CA 1
ATOM 681 C C . ARG A 1 83 ? 9.056 -5.749 -4.562 1.00 73.25 83 ARG A C 1
ATOM 683 O O . ARG A 1 83 ? 8.904 -5.988 -3.369 1.00 73.25 83 ARG A O 1
ATOM 690 N N . ASN A 1 84 ? 10.185 -5.302 -5.093 1.00 70.94 84 ASN A N 1
ATOM 691 C CA . ASN A 1 84 ? 11.360 -4.980 -4.295 1.00 70.94 84 ASN A CA 1
ATOM 692 C C . ASN A 1 84 ? 11.810 -3.535 -4.541 1.00 70.94 84 ASN A C 1
ATOM 694 O O . ASN A 1 84 ? 12.921 -3.266 -4.986 1.00 70.94 84 ASN A O 1
ATOM 698 N N . TRP A 1 85 ? 10.878 -2.603 -4.349 1.00 70.50 85 TRP A N 1
ATOM 699 C CA . TRP A 1 85 ? 11.080 -1.188 -4.645 1.00 70.50 85 TRP A CA 1
ATOM 700 C C . TRP A 1 85 ? 11.907 -0.477 -3.582 1.00 70.50 85 TRP A C 1
ATOM 702 O O . TRP A 1 85 ? 11.696 -0.690 -2.388 1.00 70.50 85 TRP A O 1
ATOM 712 N N . ASN A 1 86 ? 12.718 0.489 -4.016 1.00 67.44 86 ASN A N 1
ATOM 713 C CA . ASN A 1 86 ? 13.207 1.532 -3.127 1.00 67.44 86 ASN A CA 1
ATOM 714 C C . ASN A 1 86 ? 12.256 2.745 -3.146 1.00 67.44 86 ASN A C 1
ATOM 716 O O . ASN A 1 86 ? 12.228 3.457 -4.145 1.00 67.44 86 ASN A O 1
ATOM 720 N N . PRO A 1 87 ? 11.511 3.045 -2.070 1.00 62.50 87 PRO A N 1
ATOM 721 C CA . PRO A 1 87 ? 10.515 4.123 -2.056 1.00 62.50 87 PRO A CA 1
ATOM 722 C C . PRO A 1 87 ? 11.072 5.531 -2.331 1.00 62.50 87 PRO A C 1
ATOM 724 O O . PRO A 1 87 ? 10.290 6.432 -2.609 1.00 62.50 87 PRO A O 1
ATOM 727 N N . ILE A 1 88 ? 12.392 5.726 -2.269 1.00 65.00 88 ILE A N 1
ATOM 728 C CA . ILE A 1 88 ? 13.054 7.010 -2.545 1.00 65.00 88 ILE A CA 1
ATOM 729 C C . ILE A 1 88 ? 13.288 7.224 -4.054 1.00 65.00 88 ILE A C 1
ATOM 731 O O . ILE A 1 88 ? 13.460 8.357 -4.484 1.00 65.00 88 ILE A O 1
ATOM 735 N N . PHE A 1 89 ? 13.253 6.161 -4.864 1.00 60.47 89 PHE A N 1
ATOM 736 C CA . PHE A 1 89 ? 13.641 6.185 -6.282 1.00 60.47 89 PHE A CA 1
ATOM 737 C C . PHE A 1 89 ? 12.507 5.755 -7.229 1.00 60.47 89 PHE A C 1
ATOM 739 O O . PHE A 1 89 ? 12.782 5.204 -8.283 1.00 60.47 89 PHE A O 1
ATOM 746 N N . PHE A 1 90 ? 11.243 5.961 -6.839 1.00 62.62 90 PHE A N 1
ATOM 747 C CA . PHE A 1 90 ? 10.065 5.776 -7.706 1.00 62.62 90 PHE A CA 1
ATOM 748 C C . PHE A 1 90 ? 9.274 7.071 -7.799 1.00 62.62 90 PHE A C 1
ATOM 750 O O . PHE A 1 90 ? 8.153 7.172 -7.294 1.00 62.62 90 PHE A O 1
ATOM 757 N N . ASP A 1 91 ? 9.883 8.078 -8.401 1.00 64.75 91 ASP A N 1
ATOM 758 C CA . ASP A 1 91 ? 9.240 9.357 -8.681 1.00 64.75 91 ASP A CA 1
ATOM 759 C C . ASP A 1 91 ? 8.724 9.450 -10.123 1.00 64.75 91 ASP A C 1
ATOM 761 O O . ASP A 1 91 ? 8.002 10.399 -10.432 1.00 64.75 91 ASP A O 1
ATOM 765 N N . ASN A 1 92 ? 9.035 8.463 -10.979 1.00 59.03 92 ASN A N 1
ATOM 766 C CA . ASN A 1 92 ? 8.852 8.565 -12.424 1.00 59.03 92 ASN A CA 1
ATOM 767 C C . ASN A 1 92 ? 9.421 9.903 -12.922 1.00 59.03 92 ASN A C 1
ATOM 769 O O . ASN A 1 92 ? 8.704 10.725 -13.507 1.00 59.03 92 ASN A O 1
ATOM 773 N N . TYR A 1 93 ? 10.692 10.167 -12.611 1.00 55.47 93 TYR A N 1
ATOM 774 C CA . TYR A 1 93 ? 11.307 11.456 -12.882 1.00 55.47 93 TYR A CA 1
ATOM 775 C C . TYR A 1 93 ? 11.176 11.826 -14.365 1.00 55.47 93 TYR A C 1
ATOM 777 O O . TYR A 1 93 ? 11.608 11.108 -15.269 1.00 55.47 93 TYR A O 1
ATOM 785 N N . GLY A 1 94 ? 10.537 12.967 -14.631 1.00 59.44 94 GLY A N 1
ATOM 786 C CA . GLY A 1 94 ? 10.288 13.460 -15.989 1.00 59.44 94 GLY A CA 1
ATOM 787 C C . GLY A 1 94 ? 9.209 12.713 -16.782 1.00 59.44 94 GLY A C 1
ATOM 788 O O . GLY A 1 94 ? 8.939 13.113 -17.909 1.00 59.44 94 GLY A O 1
ATOM 789 N N . GLY A 1 95 ? 8.567 11.689 -16.214 1.00 66.81 95 GLY A N 1
ATOM 790 C CA . GLY A 1 95 ? 7.431 10.997 -16.823 1.00 66.81 95 GLY A CA 1
ATOM 791 C C . GLY A 1 95 ? 7.778 9.855 -17.777 1.00 66.81 95 GLY A C 1
ATOM 792 O O . GLY A 1 95 ? 6.860 9.320 -18.387 1.00 66.81 95 GLY A O 1
ATOM 793 N N . ASN A 1 96 ? 9.057 9.486 -17.909 1.00 67.69 96 ASN A N 1
ATOM 794 C CA . ASN A 1 96 ? 9.545 8.631 -19.002 1.00 67.69 96 ASN A CA 1
ATOM 795 C C . ASN A 1 96 ? 10.175 7.311 -18.515 1.00 67.69 96 ASN A C 1
ATOM 797 O O . ASN A 1 96 ? 10.664 6.516 -19.323 1.00 67.69 96 ASN A O 1
ATOM 801 N N . GLN A 1 97 ? 10.229 7.080 -17.201 1.00 75.06 97 GLN A N 1
ATOM 802 C CA . GLN A 1 97 ? 10.892 5.915 -16.616 1.00 75.06 97 GLN A CA 1
ATOM 803 C C . GLN A 1 97 ? 9.885 4.781 -16.452 1.00 75.06 97 GLN A C 1
ATOM 805 O O . GLN A 1 97 ? 9.236 4.618 -15.424 1.00 75.06 97 GLN A O 1
ATOM 810 N N . HIS A 1 98 ? 9.721 4.000 -17.515 1.00 79.81 98 HIS A N 1
ATOM 811 C CA . HIS A 1 98 ? 8.695 2.957 -17.576 1.00 79.81 98 HIS A CA 1
ATOM 812 C C . HIS A 1 98 ? 9.252 1.531 -17.502 1.00 79.81 98 HIS A C 1
ATOM 814 O O . HIS A 1 98 ? 8.475 0.578 -17.462 1.00 79.81 98 HIS A O 1
ATOM 820 N N . CYS A 1 99 ? 10.578 1.365 -17.452 1.00 85.62 99 CYS A N 1
ATOM 821 C CA . CYS A 1 99 ? 11.227 0.056 -17.421 1.00 85.62 99 CYS A CA 1
ATOM 822 C C . CYS A 1 99 ? 11.936 -0.205 -16.089 1.00 85.62 99 CYS A C 1
ATOM 824 O O . CYS A 1 99 ? 12.668 0.644 -15.591 1.00 85.62 99 CYS A O 1
ATOM 826 N N . GLY A 1 100 ? 11.736 -1.399 -15.527 1.00 85.00 100 GLY A N 1
ATOM 827 C CA . GLY A 1 100 ? 12.335 -1.811 -14.257 1.00 85.00 100 GLY A CA 1
ATOM 828 C C . GLY A 1 100 ? 13.776 -2.308 -14.393 1.00 85.00 100 GLY A C 1
ATOM 829 O O . GLY A 1 100 ? 14.159 -2.905 -15.398 1.00 85.00 100 GLY A O 1
ATOM 830 N N . THR A 1 101 ? 14.563 -2.100 -13.344 1.00 88.12 101 THR A N 1
ATOM 831 C CA . THR A 1 101 ? 15.947 -2.573 -13.195 1.00 88.12 101 THR A CA 1
ATOM 832 C C . THR A 1 101 ? 16.148 -3.197 -11.820 1.00 88.12 101 THR A C 1
ATOM 834 O O . THR A 1 101 ? 15.386 -2.893 -10.907 1.00 88.12 101 THR A O 1
ATOM 837 N N . GLU A 1 102 ? 17.179 -4.029 -11.665 1.00 86.81 102 GLU A N 1
ATOM 838 C CA . GLU A 1 102 ? 17.689 -4.512 -10.378 1.00 86.81 102 GLU A CA 1
ATOM 839 C C . GLU A 1 102 ? 19.150 -4.071 -10.224 1.00 86.81 102 GLU A C 1
ATOM 841 O O . GLU A 1 102 ? 19.872 -3.921 -11.214 1.00 86.81 102 GLU A O 1
ATOM 846 N N . ASN A 1 103 ? 19.550 -3.757 -8.993 1.00 83.69 103 ASN A N 1
ATOM 847 C CA . ASN A 1 103 ? 20.877 -3.242 -8.683 1.00 83.69 103 ASN A CA 1
ATOM 848 C C . ASN A 1 103 ? 21.653 -4.170 -7.736 1.00 83.69 103 ASN A C 1
ATOM 850 O O . ASN A 1 103 ? 21.122 -5.119 -7.175 1.00 83.69 103 ASN A O 1
ATOM 854 N N . SER A 1 104 ? 22.924 -3.846 -7.496 1.00 83.75 104 SER A N 1
ATOM 855 C CA . SER A 1 104 ? 23.860 -4.677 -6.725 1.00 83.75 104 SER A CA 1
ATOM 856 C C . SER A 1 104 ? 23.521 -4.878 -5.245 1.00 83.75 104 SER A C 1
ATOM 858 O O . SER A 1 104 ? 24.113 -5.744 -4.609 1.00 83.75 104 SER A O 1
ATOM 860 N N . ILE A 1 105 ? 22.599 -4.096 -4.683 1.00 83.88 105 ILE A N 1
ATOM 861 C CA . ILE A 1 105 ? 22.077 -4.308 -3.324 1.00 83.88 105 ILE A CA 1
ATOM 862 C C . ILE A 1 105 ? 20.736 -5.044 -3.345 1.00 83.88 105 ILE A C 1
ATOM 864 O O . ILE A 1 105 ? 20.027 -5.072 -2.342 1.00 83.88 105 ILE A O 1
ATOM 868 N N . HIS A 1 106 ? 20.400 -5.643 -4.486 1.00 82.31 106 HIS A N 1
ATOM 869 C CA . HIS A 1 106 ? 19.170 -6.371 -4.728 1.00 82.31 106 HIS A CA 1
ATOM 870 C C . HIS A 1 106 ? 17.928 -5.518 -4.540 1.00 82.31 106 HIS A C 1
ATOM 872 O O . HIS A 1 106 ? 16.970 -5.954 -3.916 1.00 82.31 106 HIS A O 1
ATOM 878 N N . VAL A 1 107 ? 17.930 -4.296 -5.070 1.00 81.25 107 VAL A N 1
ATOM 879 C CA . VAL A 1 107 ? 16.767 -3.403 -5.030 1.00 81.25 107 VAL A CA 1
ATOM 880 C C . VAL A 1 107 ? 16.417 -2.928 -6.433 1.00 81.25 107 VAL A C 1
ATOM 882 O O . VAL A 1 107 ? 17.286 -2.802 -7.298 1.00 81.25 107 VAL A O 1
ATOM 885 N N . TRP A 1 108 ? 15.127 -2.701 -6.671 1.00 82.88 108 TRP A N 1
ATOM 886 C CA . TRP A 1 108 ? 14.601 -2.340 -7.980 1.00 82.88 108 TRP A CA 1
ATOM 887 C C . TRP A 1 108 ? 14.437 -0.828 -8.149 1.00 82.88 108 TRP A C 1
ATOM 889 O O . TRP A 1 108 ? 14.136 -0.129 -7.180 1.00 82.88 108 TRP A O 1
ATOM 899 N N . GLY A 1 109 ? 14.614 -0.346 -9.381 1.00 81.56 109 GLY A N 1
ATOM 900 C CA . GLY A 1 109 ? 14.475 1.060 -9.800 1.00 81.56 109 GLY A CA 1
ATOM 901 C C . GLY A 1 109 ? 13.856 1.173 -11.198 1.00 81.56 109 GLY A C 1
ATOM 902 O O . GLY A 1 109 ? 13.891 0.192 -11.942 1.00 81.56 109 GLY A O 1
ATOM 903 N N . ASP A 1 110 ? 13.317 2.331 -11.575 1.00 83.88 110 ASP A N 1
ATOM 904 C CA . ASP A 1 110 ? 12.794 2.622 -12.916 1.00 83.88 110 ASP A CA 1
ATOM 905 C C . ASP A 1 110 ? 13.783 3.440 -13.770 1.00 83.88 110 ASP A C 1
ATOM 907 O O . ASP A 1 110 ? 14.534 4.287 -13.288 1.00 83.88 110 ASP A O 1
ATOM 911 N N . VAL A 1 111 ? 13.845 3.165 -15.074 1.00 84.62 111 VAL A N 1
ATOM 912 C CA . VAL A 1 111 ? 14.740 3.856 -16.019 1.00 84.62 111 VAL A CA 1
ATOM 913 C C . VAL A 1 111 ? 14.080 4.063 -17.380 1.00 84.62 111 VAL A C 1
ATOM 915 O O . VAL A 1 111 ? 13.097 3.401 -17.723 1.00 84.62 111 VAL A O 1
ATOM 918 N N . ASP A 1 112 ? 14.666 4.963 -18.172 1.00 83.88 112 ASP A N 1
ATOM 919 C CA . ASP A 1 112 ? 14.346 5.119 -19.590 1.00 83.88 112 ASP A CA 1
ATOM 920 C C . ASP A 1 112 ? 14.662 3.818 -20.347 1.00 83.88 112 ASP A C 1
ATOM 922 O O . ASP A 1 112 ? 15.793 3.317 -20.342 1.00 83.88 112 ASP A O 1
ATOM 926 N N . CYS A 1 113 ? 13.638 3.275 -21.004 1.00 83.75 113 CYS A N 1
ATOM 927 C CA . CYS A 1 113 ? 13.694 2.021 -21.747 1.00 83.75 113 CYS A CA 1
ATOM 928 C C . CYS A 1 113 ? 14.673 2.042 -22.940 1.00 83.75 113 CYS A C 1
ATOM 930 O O . CYS A 1 113 ? 15.040 0.981 -23.441 1.00 83.75 113 CYS A O 1
ATOM 932 N N . SER A 1 114 ? 15.098 3.218 -23.415 1.00 85.69 114 SER A N 1
ATOM 933 C CA . SER A 1 114 ? 16.046 3.372 -24.529 1.00 85.69 114 SER A CA 1
ATOM 934 C C . SER A 1 114 ? 17.511 3.133 -24.136 1.00 85.69 114 SER A C 1
ATOM 936 O O . SER A 1 114 ? 18.367 2.928 -25.004 1.00 85.69 114 SER A O 1
ATOM 938 N N . ILE A 1 115 ? 17.823 3.122 -22.835 1.00 86.50 115 ILE A N 1
ATOM 939 C CA . ILE A 1 115 ? 19.185 2.902 -22.342 1.00 86.50 115 ILE A CA 1
ATOM 940 C C . ILE A 1 115 ? 19.597 1.443 -22.562 1.00 86.50 115 ILE A C 1
ATOM 942 O O . ILE A 1 115 ? 18.937 0.509 -22.113 1.00 86.50 115 ILE A O 1
ATOM 946 N N . LYS A 1 116 ? 20.758 1.232 -23.192 1.00 86.19 116 LYS A N 1
ATOM 947 C CA . LYS A 1 116 ? 21.321 -0.112 -23.386 1.00 86.19 116 LYS A CA 1
ATOM 948 C C . LYS A 1 116 ? 21.913 -0.657 -22.082 1.00 86.19 116 LYS A C 1
ATOM 950 O O . LYS A 1 116 ? 22.793 -0.030 -21.494 1.00 86.19 116 LYS A O 1
ATOM 955 N N . ARG A 1 117 ? 21.464 -1.843 -21.654 1.00 79.00 117 ARG A N 1
ATOM 956 C CA . ARG A 1 117 ? 21.952 -2.563 -20.462 1.00 79.00 117 ARG A CA 1
ATOM 957 C C . ARG A 1 117 ? 22.157 -4.050 -20.753 1.00 79.00 117 ARG A C 1
ATOM 959 O O . ARG A 1 117 ? 21.497 -4.608 -21.625 1.00 79.00 117 ARG A O 1
ATOM 966 N N . VAL A 1 118 ? 23.069 -4.681 -20.012 1.00 80.44 118 VAL A N 1
ATOM 967 C CA . VAL A 1 118 ? 23.175 -6.149 -19.957 1.00 80.44 118 VAL A CA 1
ATOM 968 C C . VAL A 1 118 ? 21.940 -6.734 -19.264 1.00 80.44 118 VAL A C 1
ATOM 970 O O . VAL A 1 118 ? 21.317 -6.053 -18.449 1.00 80.44 118 VAL A O 1
ATOM 973 N N . PHE A 1 119 ? 21.566 -7.967 -19.605 1.00 77.06 119 PHE A N 1
ATOM 974 C CA . PHE A 1 119 ? 20.285 -8.563 -19.212 1.00 77.06 119 PHE A CA 1
ATOM 975 C C . PHE A 1 119 ? 20.401 -10.067 -18.918 1.00 77.06 119 PHE A C 1
ATOM 977 O O . PHE A 1 119 ? 21.419 -10.692 -19.215 1.00 77.06 119 PHE A O 1
ATOM 984 N N . ILE A 1 120 ? 19.343 -10.635 -18.330 1.00 75.38 120 ILE A N 1
ATOM 985 C CA . ILE A 1 120 ? 19.203 -12.053 -17.959 1.00 75.38 120 ILE A CA 1
ATOM 986 C C . ILE A 1 120 ? 17.921 -12.597 -18.619 1.00 75.38 120 ILE A C 1
ATOM 988 O O . ILE A 1 120 ? 16.921 -11.884 -18.678 1.00 75.38 120 ILE A O 1
ATOM 992 N N . CYS A 1 121 ? 17.937 -13.841 -19.108 1.00 64.25 121 CYS A N 1
ATOM 993 C CA . CYS A 1 121 ? 16.787 -14.508 -19.741 1.00 64.25 121 CYS A CA 1
ATOM 994 C C . CYS A 1 121 ? 16.295 -15.715 -18.923 1.00 64.25 121 CYS A C 1
ATOM 996 O O . CYS A 1 121 ? 17.037 -16.251 -18.100 1.00 64.25 121 CYS A O 1
ATOM 998 N N . HIS A 1 122 ? 15.076 -16.186 -19.210 1.00 56.34 122 HIS A N 1
ATOM 999 C CA . HIS A 1 122 ? 14.548 -17.470 -18.725 1.00 56.34 122 HIS A CA 1
ATOM 1000 C C . HIS A 1 122 ? 13.849 -18.244 -19.866 1.00 56.34 122 HIS A C 1
ATOM 1002 O O . HIS A 1 122 ? 13.571 -17.661 -20.911 1.00 56.34 122 HIS A O 1
ATOM 1008 N N . GLN A 1 123 ? 13.548 -19.535 -19.670 1.00 61.62 123 GLN A N 1
ATOM 1009 C CA . GLN A 1 123 ? 12.794 -20.380 -20.617 1.00 61.62 123 GLN A CA 1
ATOM 1010 C C . GLN A 1 123 ? 11.690 -21.186 -19.889 1.00 61.62 123 GLN A C 1
ATOM 1012 O O . GLN A 1 123 ? 11.770 -21.327 -18.667 1.00 61.62 123 GLN A O 1
ATOM 1017 N N . GLY A 1 124 ? 10.665 -21.676 -20.608 1.00 55.56 124 GLY A N 1
ATOM 1018 C CA . GLY A 1 124 ? 9.578 -22.541 -20.100 1.00 55.56 124 GLY A CA 1
ATOM 1019 C C . GLY A 1 124 ? 9.047 -23.530 -21.163 1.00 55.56 124 GLY A C 1
ATOM 1020 O O . GLY A 1 124 ? 9.306 -23.317 -22.344 1.00 55.56 124 GLY A O 1
ATOM 1021 N N . ASP A 1 125 ? 8.359 -24.605 -20.741 1.00 56.91 125 ASP A N 1
ATOM 1022 C CA . ASP A 1 125 ? 8.005 -25.796 -21.555 1.00 56.91 125 ASP A CA 1
ATOM 1023 C C . ASP A 1 125 ? 6.698 -25.643 -22.402 1.00 56.91 125 ASP A C 1
ATOM 1025 O O . ASP A 1 125 ? 5.672 -25.199 -21.884 1.00 56.91 125 ASP A O 1
ATOM 1029 N N . ASP A 1 126 ? 6.720 -26.033 -23.694 1.00 58.06 126 ASP A N 1
ATOM 1030 C CA . ASP A 1 126 ? 5.781 -25.644 -24.786 1.00 58.06 126 ASP A CA 1
ATOM 1031 C C . ASP A 1 126 ? 4.627 -26.631 -25.145 1.00 58.06 126 ASP A C 1
ATOM 1033 O O . ASP A 1 126 ? 4.791 -27.849 -25.101 1.00 58.06 126 ASP A O 1
ATOM 1037 N N . PHE A 1 127 ? 3.504 -26.115 -25.688 1.00 46.62 127 PHE A N 1
ATOM 1038 C CA . PHE A 1 127 ? 2.520 -26.861 -26.515 1.00 46.62 127 PHE A CA 1
ATOM 1039 C C . PHE A 1 127 ? 2.058 -26.030 -27.738 1.00 46.62 127 PHE A C 1
ATOM 1041 O O . PHE A 1 127 ? 1.618 -24.892 -27.585 1.00 46.62 127 PHE A O 1
ATOM 1048 N N . VAL A 1 128 ? 2.096 -26.606 -28.953 1.00 54.94 128 VAL A N 1
ATOM 1049 C CA . VAL A 1 128 ? 1.740 -25.952 -30.239 1.00 54.94 128 VAL A CA 1
ATOM 1050 C C . VAL A 1 128 ? 0.823 -26.837 -31.104 1.00 54.94 128 VAL A C 1
ATOM 1052 O O . VAL A 1 128 ? 1.136 -28.002 -31.333 1.00 54.94 128 VAL A O 1
ATOM 1055 N N . SER A 1 129 ? -0.269 -26.274 -31.650 1.00 47.41 129 SER A N 1
ATOM 1056 C CA . SER A 1 129 ? -0.599 -26.180 -33.102 1.00 47.41 129 SER A CA 1
ATOM 1057 C C . SER A 1 129 ? -2.109 -26.037 -33.383 1.00 47.41 129 SER A C 1
ATOM 1059 O O . SER A 1 129 ? -2.951 -26.738 -32.833 1.00 47.41 129 SER A O 1
ATOM 1061 N N . VAL A 1 130 ? -2.439 -25.087 -34.263 1.00 51.84 130 VAL A N 1
ATOM 1062 C CA . VAL A 1 130 ? -3.783 -24.628 -34.653 1.00 51.84 130 VAL A CA 1
ATOM 1063 C C . VAL A 1 130 ? -4.115 -25.204 -36.042 1.00 51.84 130 VAL A C 1
ATOM 1065 O O . VAL A 1 130 ? -3.287 -25.108 -36.945 1.00 51.84 130 VAL A O 1
ATOM 1068 N N . LEU A 1 131 ? -5.296 -25.809 -36.226 1.00 51.75 131 LEU A N 1
ATOM 1069 C CA . LEU A 1 131 ? -5.777 -26.375 -37.505 1.00 51.75 131 LEU A CA 1
ATOM 1070 C C . LEU A 1 131 ? -6.423 -25.301 -38.423 1.00 51.75 131 LEU A C 1
ATOM 1072 O O . LEU A 1 131 ? -7.005 -24.350 -37.901 1.00 51.75 131 LEU A O 1
ATOM 1076 N N . PRO A 1 132 ? -6.369 -25.432 -39.771 1.00 49.72 132 PRO A N 1
ATOM 1077 C CA . PRO A 1 132 ? -6.813 -24.391 -40.709 1.00 49.72 132 PRO A CA 1
ATOM 1078 C C . PRO A 1 132 ? -8.311 -24.459 -41.079 1.00 49.72 132 PRO A C 1
ATOM 1080 O O . PRO A 1 132 ? -8.895 -25.537 -41.181 1.00 49.72 132 PRO A O 1
ATOM 1083 N N . CYS A 1 133 ? -8.920 -23.299 -41.367 1.00 59.28 133 CYS A N 1
ATOM 1084 C CA . CYS A 1 133 ? -10.319 -23.165 -41.804 1.00 59.28 133 CYS A CA 1
ATOM 1085 C C . CYS A 1 133 ? -10.555 -23.638 -43.254 1.00 59.28 133 CYS A C 1
ATOM 1087 O O . CYS A 1 133 ? -10.037 -23.028 -44.190 1.00 59.28 133 CYS A O 1
ATOM 1089 N N . LYS A 1 134 ? -11.437 -24.631 -43.454 1.00 50.75 134 LYS A N 1
ATOM 1090 C CA . LYS A 1 134 ? -12.201 -24.833 -44.703 1.00 50.75 134 LYS A CA 1
ATOM 1091 C C . LYS A 1 134 ? -13.627 -25.336 -44.423 1.00 50.75 134 LYS A C 1
ATOM 1093 O O . LYS A 1 134 ? -13.785 -26.362 -43.777 1.00 50.75 134 LYS A O 1
ATOM 1098 N N . ASN A 1 135 ? -14.576 -24.582 -44.994 1.00 53.81 135 ASN A N 1
ATOM 1099 C CA . ASN A 1 135 ? -15.969 -24.827 -45.413 1.00 53.81 135 ASN A CA 1
ATOM 1100 C C . ASN A 1 135 ? -16.918 -25.643 -44.531 1.00 53.81 135 ASN A C 1
ATOM 1102 O O . ASN A 1 135 ? -16.619 -26.790 -44.239 1.00 53.81 135 ASN A O 1
ATOM 1106 N N . LEU A 1 136 ? -18.127 -25.105 -44.307 1.00 45.31 136 LEU A N 1
ATOM 1107 C CA . LEU A 1 136 ? -19.407 -25.833 -44.191 1.00 45.31 136 LEU A CA 1
ATOM 1108 C C . LEU A 1 136 ? -20.571 -24.832 -44.008 1.00 45.31 136 LEU A C 1
ATOM 1110 O O . LEU A 1 136 ? -20.390 -23.871 -43.258 1.00 45.31 136 LEU A O 1
ATOM 1114 N N . PRO A 1 137 ? -21.792 -25.118 -44.492 1.00 49.19 137 PRO A N 1
ATOM 1115 C CA . PRO A 1 137 ? -22.214 -25.712 -45.764 1.00 49.19 137 PRO A CA 1
ATOM 1116 C C . PRO A 1 137 ? -22.743 -24.668 -46.771 1.00 49.19 137 PRO A C 1
ATOM 1118 O O . PRO A 1 137 ? -23.279 -23.621 -46.344 1.00 49.19 137 PRO A O 1
#

Sequence (137 aa):
MLYLLLYSAVTDQNKKNYVFINQTMSWSSAQQYCRKNYKDLAMIENQGENTEAQNAKPSKNVVWIGLYREPWTWSDGSRSSFRNWNPIFFDNYGGNQHCGTENSIHVWGDVDCSIKRVFICHQGDDFVSVLPCKNLP

Organism: NCBI:txid183150

pLDDT: mean 76.32, std 15.21, range [39.19, 97.12]

Nearest PDB structures (foldseek):
  4j6k-assembly1_A  TM=4.680E-01  e=4.821E-02  Homo sapiens
  4j6k-assembly5_E  TM=4.624E-01  e=8.127E-02  Homo sapiens

InterPro domains:
  IPR001304 C-type lectin-like [PF00059] (24-122)
  IPR001304 C-type lectin-like [PS50041] (13-122)
  IPR001304 C-type lectin-like [SM00034] (5-122)
  IPR016186 C-type lectin-like/link domain superfamily [G3DSA:3.10.100.10] (4-123)
  IPR016187 C-type lectin fold [SSF56436] (14-123)
  IPR018378 C-type lectin, conserved site [PS00615] (99-121)

Secondary structure (DSSP, 8-state):
------------TT--------S---HHHHHHHHHHHSSSSPP--SHHHHHHHHHTS-TT-----S------B-TTSPBP----B-TTS-S-GGG---EEEE-TTS-EEEE-TTS---------------PPP----